Protein AF-A0AAV5GIV2-F1 (afdb_monomer)

InterPro domains:
  IPR002124 Cytochrome c oxidase, subunit Vb [PF01215] (37-102)
  IPR002124 Cytochrome c oxidase, subunit Vb [PS51359] (46-131)
  IPR002124 Cytochrome c oxidase, subunit Vb [PTHR10122] (2-98)
  IPR036972 Cytochrome c oxidase, subunit Vb superfamily [G3DSA:2.60.11.10] (46-131)

Organism: NCBI:txid86838

Sequence (138 aa):
MLFRTALRTVAPRALPRAQAPVARTFLTSLPRFSDHQEPILQGPGGKSGEIPTDLEQATGLERFELLHKLKGEEAFSLEPLEVPRLGTIEDPIKVFSLSHDTILFTAHKDKAIRCPECGCAYQVEYHGLPEGEHGHHH

Radius of gyration: 35.91 Å; Cα contacts (8 Å, |Δi|>4): 122; chains: 1; bounding box: 51×51×128 Å

Solvent-accessible surface area (backbone atoms only — not comparable to full-atom values): 9553 Å² total; per-residue (Å²): 141,82,88,81,85,82,82,82,82,83,76,86,78,84,75,84,81,81,76,77,82,82,78,78,80,79,80,74,78,79,82,82,80,53,99,75,68,75,78,84,48,64,37,87,52,56,62,90,96,56,86,62,51,67,77,23,66,30,45,51,69,59,30,51,41,51,56,25,52,74,73,74,40,75,73,63,90,82,75,73,87,84,74,95,63,85,20,37,84,93,54,44,44,73,41,84,35,71,71,92,78,88,54,106,61,86,61,37,71,93,46,63,37,60,43,93,85,80,57,37,14,30,25,39,45,74,75,47,80,74,97,80,76,83,75,82,80,126

pLDDT: mean 76.55, std 15.94, range [34.56, 94.5]

Foldseek 3Di:
DDDDDDDDDDDDDDDDDDDDDPDDPPPDDDDPDDVDDDPFLAACADDPPDDDDCNRGPGDVSSQQVVCVVVVHGSDDPDDQDDPDAADQVRAREDEDADQDDDPDHAEQVGWDADPPPRGTYHYDYDYDPPDPPPPDD

Secondary structure (DSSP, 8-state):
----------PPPPPP-PPPP------PPPP---SS-----B---PPTTSPPPHHHH-BHHHHHHHHHHHHT--SS--PPPP--S---SSSPEEEEESS---SSS---SSS-EE-TTT--EEEEEE-S--TTS-----

Mean predicted aligned error: 16.03 Å

Structure (mmCIF, N/CA/C/O backbone):
data_AF-A0AAV5GIV2-F1
#
_entry.id   AF-A0AAV5GIV2-F1
#
loop_
_atom_site.group_PDB
_atom_site.id
_atom_site.type_symbol
_atom_site.label_atom_id
_atom_site.label_alt_id
_atom_site.label_comp_id
_atom_site.label_asym_id
_atom_site.label_entity_id
_atom_site.label_seq_id
_atom_site.pdbx_PDB_ins_code
_atom_site.Cartn_x
_atom_site.Cartn_y
_atom_site.Cartn_z
_atom_site.occupancy
_atom_site.B_iso_or_equiv
_atom_site.auth_seq_id
_atom_site.auth_comp_id
_atom_site.auth_asym_id
_atom_site.auth_atom_id
_atom_site.pdbx_PDB_model_num
ATOM 1 N N . MET A 1 1 ? -27.734 39.409 103.050 1.00 43.19 1 MET A N 1
ATOM 2 C CA . MET A 1 1 ? -28.147 38.872 101.737 1.00 43.19 1 MET A CA 1
ATOM 3 C C . MET A 1 1 ? -27.760 39.871 100.659 1.00 43.19 1 MET A C 1
ATOM 5 O O . MET A 1 1 ? -28.244 40.990 100.705 1.00 43.19 1 MET A O 1
ATOM 9 N N . LEU A 1 2 ? -26.861 39.502 99.745 1.00 45.94 2 LEU A N 1
ATOM 10 C CA . LEU A 1 2 ? -26.447 40.317 98.597 1.00 45.94 2 LEU A CA 1
ATOM 11 C C . LEU A 1 2 ? -26.378 39.381 97.385 1.00 45.94 2 LEU A C 1
ATOM 13 O O . LEU A 1 2 ? -25.411 38.640 97.231 1.00 45.94 2 LEU A O 1
ATOM 17 N N . PHE A 1 3 ? -27.423 39.372 96.559 1.00 49.94 3 PHE A N 1
ATOM 18 C CA . PHE A 1 3 ? -27.399 38.671 95.276 1.00 49.94 3 PHE A CA 1
ATOM 19 C C . PHE A 1 3 ? -26.749 39.584 94.234 1.00 49.94 3 PHE A C 1
ATOM 21 O O . PHE A 1 3 ? -27.301 40.620 93.874 1.00 49.94 3 PHE A O 1
ATOM 28 N N . ARG A 1 4 ? -25.556 39.211 93.758 1.00 53.56 4 ARG A N 1
ATOM 29 C CA . ARG A 1 4 ? -24.932 39.820 92.577 1.00 53.56 4 ARG A CA 1
ATOM 30 C C . ARG A 1 4 ? -25.432 39.091 91.332 1.00 53.56 4 ARG A C 1
ATOM 32 O O . ARG A 1 4 ? -25.093 37.932 91.117 1.00 53.56 4 ARG A O 1
ATOM 39 N N . THR A 1 5 ? -26.221 39.768 90.507 1.00 59.25 5 THR A N 1
ATOM 40 C CA . THR A 1 5 ? -26.604 39.292 89.174 1.00 59.25 5 THR A CA 1
ATOM 41 C C . THR A 1 5 ? -25.441 39.487 88.204 1.00 59.25 5 THR A C 1
ATOM 43 O O . THR A 1 5 ? -25.039 40.617 87.934 1.00 59.25 5 THR A O 1
ATOM 46 N N . ALA A 1 6 ? -24.893 38.392 87.678 1.00 62.84 6 ALA A N 1
ATOM 47 C CA . ALA A 1 6 ? -23.902 38.430 86.609 1.00 62.84 6 ALA A CA 1
ATOM 48 C C . ALA A 1 6 ? -24.612 38.466 85.245 1.00 62.84 6 ALA A C 1
ATOM 50 O O . ALA A 1 6 ? -25.262 37.499 84.852 1.00 62.84 6 ALA A O 1
ATOM 51 N N . LEU A 1 7 ? -24.479 39.574 84.516 1.00 64.06 7 LEU A N 1
ATOM 52 C CA . LEU A 1 7 ? -24.871 39.669 83.109 1.00 64.06 7 LEU A CA 1
ATOM 53 C C . LEU A 1 7 ? -23.758 39.062 82.246 1.00 64.06 7 LEU A C 1
ATOM 55 O O . LEU A 1 7 ? -22.646 39.584 82.200 1.00 64.06 7 LEU A O 1
ATOM 59 N N . ARG A 1 8 ? -24.049 37.948 81.566 1.00 61.50 8 ARG A N 1
ATOM 60 C CA . ARG A 1 8 ? -23.178 37.384 80.525 1.00 61.50 8 ARG A CA 1
ATOM 61 C C . ARG A 1 8 ? -23.446 38.104 79.205 1.00 61.50 8 ARG A C 1
ATOM 63 O O . ARG A 1 8 ? -24.550 38.024 78.676 1.00 61.50 8 ARG A O 1
ATOM 70 N N . THR A 1 9 ? -22.433 38.766 78.660 1.00 65.44 9 THR A N 1
ATOM 71 C CA . THR A 1 9 ? -22.443 39.278 77.287 1.00 65.44 9 THR A CA 1
ATOM 72 C C . THR A 1 9 ? -22.166 38.132 76.311 1.00 65.44 9 THR A C 1
ATOM 74 O O . THR A 1 9 ? -21.231 37.352 76.492 1.00 65.44 9 THR A O 1
ATOM 77 N N . VAL A 1 10 ? -23.000 37.997 75.279 1.00 65.88 10 VAL A N 1
ATOM 78 C CA . VAL A 1 10 ? -22.808 37.013 74.204 1.00 65.88 10 VAL A CA 1
ATOM 79 C C . VAL A 1 10 ? -21.983 37.675 73.102 1.00 65.88 10 VAL A C 1
ATOM 81 O O . VAL A 1 10 ? -22.429 38.643 72.494 1.00 65.88 10 VAL A O 1
ATOM 84 N N . ALA A 1 11 ? -20.773 37.173 72.851 1.00 68.12 11 ALA A N 1
ATOM 85 C CA . ALA A 1 11 ? -19.966 37.589 71.705 1.00 68.12 11 ALA A CA 1
ATOM 86 C C . ALA A 1 11 ? -20.486 36.915 70.417 1.00 68.12 11 ALA A C 1
ATOM 88 O O . ALA A 1 11 ? -20.790 35.717 70.451 1.00 68.12 11 ALA A O 1
ATOM 89 N N . PRO A 1 12 ? -20.584 37.625 69.277 1.00 62.22 12 PRO A N 1
ATOM 90 C CA . PRO A 1 12 ? -21.012 37.008 68.029 1.00 62.22 12 PRO A CA 1
ATOM 91 C C . PRO A 1 12 ? -19.930 36.046 67.521 1.00 62.22 12 PRO A C 1
ATOM 93 O O . PRO A 1 12 ? -18.748 36.379 67.446 1.00 62.22 12 PRO A O 1
ATOM 96 N N . ARG A 1 13 ? -20.343 34.827 67.170 1.00 66.75 13 ARG A N 1
ATOM 97 C CA . ARG A 1 13 ? -19.483 33.808 66.560 1.00 66.75 13 ARG A CA 1
ATOM 98 C C . ARG A 1 13 ? -19.310 34.155 65.077 1.00 66.75 13 ARG A C 1
ATOM 100 O O . ARG A 1 13 ? -20.298 34.199 64.349 1.00 66.75 13 ARG A O 1
ATOM 107 N N . ALA A 1 14 ? -18.081 34.419 64.634 1.00 68.25 14 ALA A N 1
ATOM 108 C CA . ALA A 1 14 ? -17.790 34.658 63.221 1.00 68.25 14 ALA A CA 1
ATOM 109 C C . ALA A 1 14 ? -18.109 33.399 62.393 1.00 68.25 14 ALA A C 1
ATOM 111 O O . ALA A 1 14 ? -17.651 32.303 62.721 1.00 68.25 14 ALA A O 1
ATOM 112 N N . LEU A 1 15 ? -18.910 33.553 61.336 1.00 71.38 15 LEU A N 1
ATOM 113 C CA . LEU A 1 15 ? -19.215 32.478 60.389 1.00 71.38 15 LEU A CA 1
ATOM 114 C C . LEU A 1 15 ? -17.990 32.197 59.499 1.00 71.38 15 LEU A C 1
ATOM 116 O O . LEU A 1 15 ? -17.303 33.143 59.102 1.00 71.38 15 LEU A O 1
ATOM 120 N N . PRO A 1 16 ? -17.702 30.927 59.153 1.00 65.12 16 PRO A N 1
ATOM 121 C CA . PRO A 1 16 ? -16.606 30.605 58.251 1.00 65.12 16 PRO A CA 1
ATOM 122 C C . PRO A 1 16 ? -16.902 31.159 56.853 1.00 65.12 16 PRO A C 1
ATOM 124 O O . PRO A 1 16 ? -17.973 30.942 56.286 1.00 65.12 16 PRO A O 1
ATOM 127 N N . ARG A 1 17 ? -15.939 31.888 56.285 1.00 67.12 17 ARG A N 1
ATOM 128 C CA . ARG A 1 17 ? -16.010 32.406 54.916 1.00 67.12 17 ARG A CA 1
ATOM 129 C C . ARG A 1 17 ? -15.832 31.239 53.943 1.00 67.12 17 ARG A C 1
ATOM 131 O O . ARG A 1 17 ? -14.716 30.767 53.754 1.00 67.12 17 ARG A O 1
ATOM 138 N N . ALA A 1 18 ? -16.924 30.778 53.339 1.00 68.94 18 ALA A N 1
ATOM 139 C CA . ALA A 1 18 ? -16.870 29.804 52.255 1.00 68.94 18 ALA A CA 1
ATOM 140 C C . ALA A 1 18 ? -16.123 30.422 51.060 1.00 68.94 18 ALA A C 1
ATOM 142 O O . ALA A 1 18 ? -16.534 31.452 50.521 1.00 68.94 18 ALA A O 1
ATOM 143 N N . GLN A 1 19 ? -14.993 29.828 50.682 1.00 68.44 19 GLN A N 1
ATOM 144 C CA . GLN A 1 19 ? -14.292 30.182 49.452 1.00 68.44 19 GLN A CA 1
ATOM 145 C C . GLN A 1 19 ? -15.069 29.578 48.279 1.00 68.44 19 GLN A C 1
ATOM 147 O O . GLN A 1 19 ? -15.313 28.373 48.254 1.00 68.44 19 GLN A O 1
ATOM 152 N N . ALA A 1 20 ? -15.492 30.411 47.328 1.00 68.62 20 ALA A N 1
ATOM 153 C CA . ALA A 1 20 ? -16.131 29.926 46.111 1.00 68.62 20 ALA A CA 1
ATOM 154 C C . ALA A 1 20 ? -15.124 29.085 45.299 1.00 68.62 20 ALA A C 1
ATOM 156 O O . ALA A 1 20 ? -13.964 29.495 45.184 1.00 68.62 20 ALA A O 1
ATOM 157 N N . PRO A 1 21 ? -15.525 27.930 44.734 1.00 67.19 21 PRO A N 1
ATOM 158 C CA . PRO A 1 21 ? -14.631 27.143 43.900 1.00 67.19 21 PRO A CA 1
ATOM 159 C C . PRO A 1 21 ? -14.302 27.936 42.633 1.00 67.19 21 PRO A C 1
ATOM 161 O O . PRO A 1 21 ? -15.187 28.305 41.861 1.00 67.19 21 PRO A O 1
ATOM 164 N N . VAL A 1 22 ? -13.015 28.211 42.419 1.00 68.69 22 VAL A N 1
ATOM 165 C CA . VAL A 1 22 ? -12.525 28.800 41.171 1.00 68.69 22 VAL A CA 1
ATOM 166 C C . VAL A 1 22 ? -12.604 27.715 40.102 1.00 68.69 22 VAL A C 1
ATOM 168 O O . VAL A 1 22 ? -11.732 26.851 40.009 1.00 68.69 22 VAL A O 1
ATOM 171 N N . ALA A 1 23 ? -13.682 27.731 39.322 1.00 69.44 23 ALA A N 1
ATOM 172 C CA . ALA A 1 23 ? -13.827 26.877 38.156 1.00 69.44 23 ALA A CA 1
ATOM 173 C C . ALA A 1 23 ? -12.740 27.253 37.139 1.00 69.44 23 ALA A C 1
ATOM 175 O O . ALA A 1 23 ? -12.810 28.297 36.493 1.00 69.44 23 ALA A O 1
ATOM 176 N N . ARG A 1 24 ? -11.705 26.414 37.014 1.00 68.31 24 ARG A N 1
ATOM 177 C CA . ARG A 1 24 ? -10.785 26.485 35.877 1.00 68.31 24 ARG A CA 1
ATOM 178 C C . ARG A 1 24 ? -11.565 26.041 34.647 1.00 68.31 24 ARG A C 1
ATOM 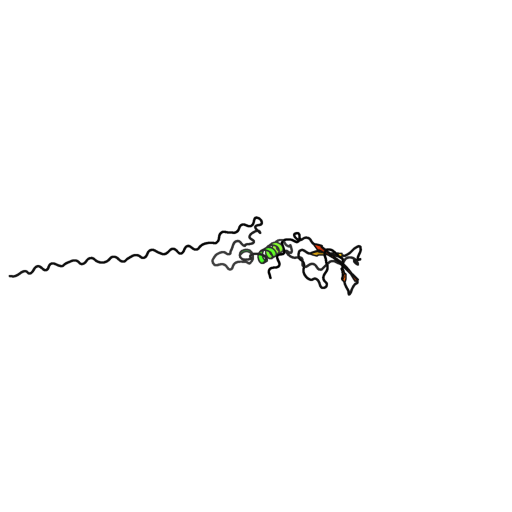180 O O . ARG A 1 24 ? -11.901 24.868 34.511 1.00 68.31 24 ARG A O 1
ATOM 187 N N . THR A 1 25 ? -11.879 26.989 33.777 1.00 69.94 25 THR A N 1
ATOM 188 C CA . THR A 1 25 ? -12.406 26.725 32.444 1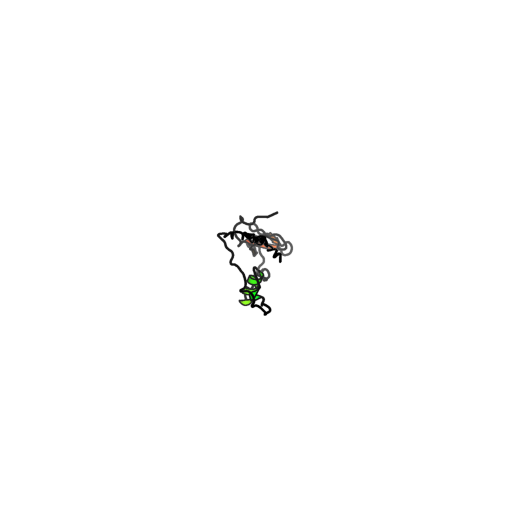.00 69.94 25 THR A CA 1
ATOM 189 C C . THR A 1 25 ? -11.327 26.004 31.641 1.00 69.94 25 THR A C 1
ATOM 191 O O . THR A 1 25 ? -10.360 26.608 31.182 1.00 69.94 25 THR A O 1
ATOM 194 N N . PHE A 1 26 ? -11.465 24.686 31.501 1.00 67.31 26 PHE A N 1
ATOM 195 C CA . PHE A 1 26 ? -10.700 23.936 30.514 1.00 67.31 26 PHE A CA 1
ATOM 196 C C . PHE A 1 26 ? -11.200 24.363 29.135 1.00 67.31 26 PHE A C 1
ATOM 198 O O . PHE A 1 26 ? -12.304 24.015 28.723 1.00 67.31 26 PHE A O 1
ATOM 205 N N . LEU A 1 27 ? -10.408 25.195 28.463 1.00 64.75 27 LEU A N 1
ATOM 206 C CA . LEU A 1 27 ? -10.647 25.601 27.088 1.00 64.75 27 LEU A CA 1
ATOM 207 C C . LEU A 1 27 ? -10.381 24.376 26.200 1.00 64.75 27 LEU A C 1
ATOM 209 O O . LEU A 1 27 ? -9.231 24.048 25.914 1.00 64.75 27 LEU A O 1
ATOM 213 N N . THR A 1 28 ? -11.429 23.656 25.808 1.00 65.69 28 THR A N 1
ATOM 214 C CA . THR A 1 28 ? -11.334 22.651 24.746 1.00 65.69 28 THR A CA 1
ATOM 215 C C . THR A 1 28 ? -11.144 23.407 23.437 1.00 65.69 28 THR A C 1
ATOM 217 O O . THR A 1 28 ? -11.998 24.217 23.070 1.00 65.69 28 THR A O 1
ATOM 220 N N . SER A 1 29 ? -10.012 23.212 22.764 1.00 68.88 29 SER A N 1
ATOM 221 C CA . SER A 1 29 ? -9.769 23.775 21.437 1.00 68.88 29 SER A CA 1
ATOM 222 C C . SER A 1 29 ? -10.935 23.452 20.499 1.00 68.88 29 SER A C 1
ATOM 224 O O . SER A 1 29 ? -11.446 22.334 20.480 1.00 68.88 29 SER A O 1
ATOM 226 N N . LEU A 1 30 ? -11.364 24.453 19.727 1.00 62.47 30 LEU A N 1
ATOM 227 C CA . LEU A 1 30 ? -12.340 24.272 18.657 1.00 62.47 30 LEU A CA 1
ATOM 228 C C . LEU A 1 30 ? -11.818 23.214 17.669 1.00 62.47 30 LEU A C 1
ATOM 230 O O . LEU A 1 30 ? -10.663 23.329 17.243 1.00 62.47 30 LEU A O 1
ATOM 234 N N . PRO A 1 31 ? -12.627 22.213 17.277 1.00 63.31 31 PRO A N 1
ATOM 235 C CA . PRO A 1 31 ? -12.247 21.313 16.199 1.00 63.31 31 PRO A CA 1
ATOM 236 C C . PRO A 1 31 ? -12.074 22.138 14.919 1.00 63.31 31 PRO A C 1
ATOM 238 O O . PRO A 1 31 ? -12.999 22.818 14.471 1.00 63.31 31 PRO A O 1
ATOM 241 N N . ARG A 1 32 ? -10.872 22.106 14.335 1.00 60.16 32 ARG A N 1
ATOM 242 C CA . ARG A 1 32 ? -10.683 22.542 12.952 1.00 60.16 32 ARG A CA 1
ATOM 243 C C . ARG A 1 32 ? -11.293 21.468 12.061 1.00 60.16 32 ARG A C 1
ATOM 245 O O . ARG A 1 32 ? -10.686 20.423 11.864 1.00 60.16 32 ARG A O 1
ATOM 252 N N . PHE A 1 33 ? -12.496 21.725 11.568 1.00 50.16 33 PHE A N 1
ATOM 253 C CA . PHE A 1 33 ? -13.069 20.964 10.467 1.00 50.16 33 PHE A CA 1
ATOM 254 C C . PHE A 1 33 ? -12.380 21.435 9.182 1.00 50.16 33 PHE A C 1
ATOM 256 O O . PHE A 1 33 ? -12.624 22.549 8.722 1.00 50.16 33 PHE A O 1
ATOM 263 N N . SER A 1 34 ? -11.450 20.638 8.657 1.00 58.88 34 SER A N 1
ATOM 264 C CA . SER A 1 34 ? -11.052 20.729 7.253 1.00 58.88 34 SER A CA 1
ATOM 265 C C . SER A 1 34 ? -12.190 20.170 6.394 1.00 58.88 34 SER A C 1
ATOM 267 O O . SER A 1 34 ? -12.792 19.165 6.766 1.00 58.88 34 SER A O 1
ATOM 269 N N . ASP A 1 35 ? -12.473 20.787 5.242 1.00 58.47 35 ASP A N 1
ATOM 270 C CA . ASP A 1 35 ? -13.498 20.303 4.293 1.00 58.47 35 ASP A CA 1
ATOM 271 C C . ASP A 1 35 ? -13.219 18.867 3.792 1.00 58.47 35 ASP A C 1
ATOM 273 O O . ASP A 1 35 ? -14.125 18.161 3.352 1.00 58.47 35 ASP A O 1
ATOM 277 N N . HIS A 1 36 ? -11.976 18.394 3.942 1.00 55.41 36 HIS A N 1
ATOM 278 C CA . HIS A 1 36 ? -11.581 16.993 3.842 1.00 55.41 36 HIS A CA 1
ATOM 279 C C . HIS A 1 36 ? -11.350 16.439 5.248 1.00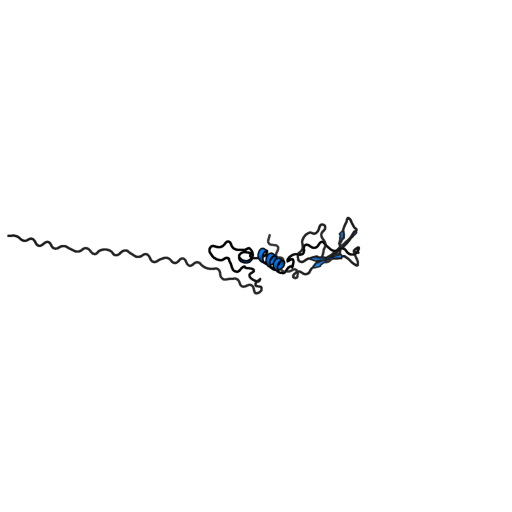 55.41 36 HIS A C 1
ATOM 281 O O . HIS A 1 36 ? -10.245 16.532 5.788 1.00 55.41 36 HIS A O 1
ATOM 287 N N . GLN A 1 37 ? -12.398 15.914 5.880 1.00 56.16 37 GLN A N 1
ATOM 288 C CA . GLN A 1 37 ? -12.220 15.165 7.116 1.00 56.16 37 GLN A CA 1
ATOM 289 C C . GLN A 1 37 ? -11.937 13.711 6.766 1.00 56.16 37 GLN A C 1
ATOM 291 O O . GLN A 1 37 ? -12.822 12.985 6.309 1.00 56.16 37 GLN A O 1
ATOM 296 N N . GLU A 1 38 ? -10.692 13.294 6.979 1.00 65.19 38 GLU A N 1
ATOM 297 C CA . GLU A 1 38 ? -10.355 11.878 6.970 1.00 65.19 38 GLU A CA 1
ATOM 298 C C . GLU A 1 38 ? -11.281 11.138 7.948 1.00 65.19 38 GLU A C 1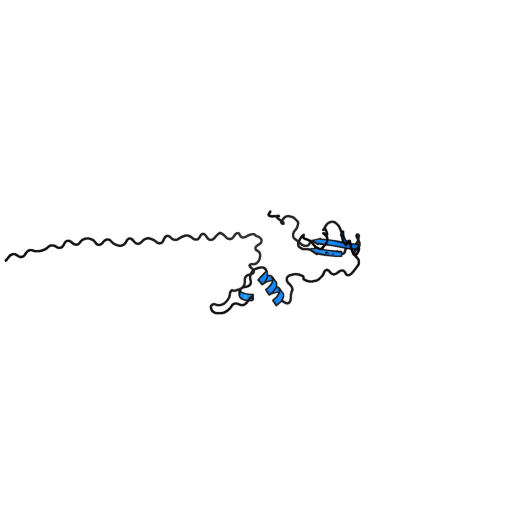
ATOM 300 O O . GLU A 1 38 ? -11.578 11.653 9.038 1.00 65.19 38 GLU A O 1
ATOM 305 N N . PRO A 1 39 ? -11.791 9.953 7.572 1.00 71.62 39 PRO A N 1
ATOM 306 C CA . PRO A 1 39 ? -12.671 9.200 8.444 1.00 71.62 39 PRO A CA 1
ATOM 307 C C . PRO A 1 39 ? -11.935 8.891 9.745 1.00 71.62 39 PRO A C 1
ATOM 309 O O . PRO A 1 39 ? -10.794 8.431 9.746 1.00 71.62 39 PRO A O 1
ATOM 312 N N . ILE A 1 40 ? -12.603 9.130 10.870 1.00 80.25 40 ILE A N 1
ATOM 313 C CA . ILE A 1 40 ? -12.052 8.817 12.185 1.00 80.25 40 ILE A CA 1
ATOM 314 C C . ILE A 1 40 ? -11.931 7.289 12.293 1.00 80.25 40 ILE A C 1
ATOM 316 O O . ILE A 1 40 ? -12.906 6.582 12.547 1.00 80.25 40 ILE A O 1
ATOM 320 N N . LEU A 1 41 ? -10.721 6.772 12.078 1.00 86.00 41 LEU A N 1
ATOM 321 C CA . LEU A 1 41 ? -10.386 5.352 12.177 1.00 86.00 41 LEU A CA 1
ATOM 322 C C . LEU A 1 41 ? -10.141 4.979 13.643 1.00 86.00 41 LEU A C 1
ATOM 324 O O . LEU A 1 41 ? -9.001 4.818 14.077 1.00 86.00 41 LEU A O 1
ATOM 328 N N . GLN A 1 42 ? -11.219 4.858 14.418 1.00 89.56 42 GLN A N 1
ATOM 329 C CA . GLN A 1 42 ? -11.170 4.491 15.838 1.00 89.56 42 GLN A CA 1
ATOM 330 C C . GLN A 1 42 ? -12.052 3.272 16.132 1.00 89.56 42 GLN A C 1
ATOM 332 O O . GLN A 1 42 ? -13.095 3.070 15.504 1.00 89.56 42 GLN A O 1
ATOM 337 N N . GLY A 1 43 ? -11.599 2.429 17.062 1.00 89.12 43 GLY A N 1
ATOM 338 C CA . GLY A 1 43 ? -12.376 1.307 17.584 1.00 89.12 43 GLY A CA 1
ATOM 339 C C . GLY A 1 43 ? -13.461 1.737 18.585 1.00 89.12 43 GLY A C 1
ATOM 340 O O . GLY A 1 43 ? -13.442 2.864 19.079 1.00 89.12 43 GLY A O 1
ATOM 341 N N . PRO A 1 44 ? -14.423 0.848 18.894 1.00 90.06 44 PRO A N 1
ATOM 342 C CA . PRO A 1 44 ? -15.512 1.113 19.842 1.00 90.06 44 PRO A CA 1
ATOM 343 C C . PRO A 1 44 ? -15.065 1.267 21.309 1.00 90.06 44 PRO A C 1
ATOM 345 O O . PRO A 1 44 ? -15.860 1.725 22.129 1.00 90.06 44 PRO A O 1
ATOM 348 N N . GLY A 1 45 ? -13.821 0.907 21.644 1.00 89.62 45 GLY A N 1
ATOM 349 C CA . GLY A 1 45 ? -13.314 0.880 23.014 1.00 89.62 45 GLY A CA 1
ATOM 350 C C . GLY A 1 45 ? -13.698 -0.396 23.771 1.00 89.62 45 GLY A C 1
ATOM 351 O O . GLY A 1 45 ? -14.749 -0.990 23.544 1.00 89.62 45 GLY A O 1
ATOM 352 N N . GLY A 1 46 ? -12.815 -0.826 24.674 1.00 91.12 46 GLY A N 1
ATOM 353 C CA . GLY A 1 46 ? -13.005 -2.034 25.478 1.00 91.12 46 GLY A CA 1
ATOM 354 C C . GLY A 1 46 ? -14.013 -1.871 26.612 1.00 91.12 46 GLY A C 1
ATOM 355 O O . GLY A 1 46 ? -14.216 -0.776 27.147 1.00 91.12 46 GLY A O 1
ATOM 356 N N . LYS A 1 47 ? -14.610 -2.987 27.032 1.00 90.62 47 LYS A N 1
ATOM 357 C CA . LYS A 1 47 ? -15.463 -3.037 28.227 1.00 90.62 47 LYS A CA 1
ATOM 358 C C . LYS A 1 47 ? -14.625 -2.919 29.501 1.00 90.62 47 LYS A C 1
ATOM 360 O O . LYS A 1 47 ? -13.488 -3.372 29.575 1.00 90.62 47 LYS A O 1
ATOM 365 N N . SER A 1 48 ? -15.209 -2.327 30.541 1.00 91.81 48 SER A N 1
ATOM 366 C CA . SER A 1 48 ? -14.541 -2.208 31.840 1.00 91.81 48 SER A CA 1
ATOM 367 C C . SER A 1 48 ? -14.355 -3.583 32.492 1.00 91.81 48 SER A C 1
ATOM 369 O O . SER A 1 48 ? -15.310 -4.349 32.595 1.00 91.81 48 SER A O 1
ATOM 371 N N . GLY A 1 49 ? -13.136 -3.875 32.955 1.00 93.00 49 GLY A N 1
ATOM 372 C CA . GLY A 1 49 ? -12.796 -5.123 33.652 1.00 93.00 49 GLY A CA 1
ATOM 373 C C . GLY A 1 49 ? -12.375 -6.287 32.748 1.00 93.00 49 GLY A C 1
ATOM 374 O O . GLY A 1 49 ? -12.000 -7.334 33.269 1.00 93.00 49 GLY A O 1
ATOM 375 N N . GLU A 1 50 ? -12.392 -6.107 31.427 1.00 92.38 50 GLU A N 1
ATOM 376 C CA . GLU A 1 50 ? -11.902 -7.074 30.439 1.00 92.38 50 GLU A CA 1
ATOM 377 C C . GLU A 1 50 ? -10.638 -6.532 29.755 1.00 92.38 50 GLU A C 1
ATOM 379 O O . GLU A 1 50 ? -10.417 -5.320 29.713 1.00 92.38 50 GLU A O 1
ATOM 384 N N . ILE A 1 51 ? -9.788 -7.428 29.246 1.00 94.06 51 ILE A N 1
ATOM 385 C CA . ILE A 1 51 ? -8.652 -7.034 28.409 1.00 94.06 51 ILE A CA 1
ATOM 386 C C . ILE A 1 51 ? -9.191 -6.811 26.988 1.00 94.06 51 ILE A C 1
ATOM 388 O O . ILE A 1 51 ? -9.691 -7.765 26.393 1.00 94.06 51 ILE A O 1
ATOM 392 N N . PRO A 1 52 ? -9.114 -5.584 26.449 1.00 92.88 52 PRO A N 1
ATOM 393 C CA . PRO A 1 52 ? -9.631 -5.279 25.124 1.00 92.88 52 PRO A CA 1
ATOM 394 C C . PRO A 1 52 ? -8.886 -6.017 24.020 1.00 92.88 52 PRO A C 1
ATOM 396 O O . PRO A 1 52 ? -7.692 -6.298 24.124 1.00 92.88 52 PRO A O 1
ATOM 399 N N . THR A 1 53 ? -9.607 -6.270 22.933 1.00 93.25 53 THR A N 1
ATOM 400 C CA . THR A 1 53 ? -9.029 -6.826 21.705 1.00 93.25 53 THR A CA 1
ATOM 401 C C . THR A 1 53 ? -8.484 -5.723 20.798 1.00 93.25 53 THR A C 1
ATOM 403 O O . THR A 1 53 ? -8.928 -4.573 20.864 1.00 93.25 53 THR A O 1
ATOM 406 N N . ASP A 1 54 ? -7.586 -6.081 19.879 1.00 91.44 54 ASP A N 1
ATOM 407 C CA . ASP A 1 54 ? -7.015 -5.143 18.901 1.00 91.44 54 ASP A CA 1
ATOM 408 C C . ASP A 1 54 ? -8.107 -4.440 18.079 1.00 91.44 54 ASP A C 1
ATOM 410 O O . ASP A 1 54 ? -7.998 -3.266 17.749 1.00 91.44 54 ASP A O 1
ATOM 414 N N . LEU A 1 55 ? -9.244 -5.094 17.822 1.00 92.44 55 LEU A N 1
ATOM 415 C CA . LEU A 1 55 ? -10.367 -4.466 17.118 1.00 92.44 55 LEU A CA 1
ATOM 416 C C . LEU A 1 55 ? -11.037 -3.335 17.897 1.00 92.44 55 LEU A C 1
ATOM 418 O O . LEU A 1 55 ? -11.622 -2.432 17.287 1.00 92.44 55 LEU A O 1
ATOM 422 N N . GLU A 1 56 ? -10.989 -3.394 19.221 1.00 92.81 56 GLU A N 1
ATOM 423 C CA . GLU A 1 56 ? -11.611 -2.419 20.110 1.00 92.81 56 GLU A CA 1
ATOM 424 C C . GLU A 1 56 ? -10.697 -1.223 20.371 1.00 92.81 56 GLU A C 1
ATOM 426 O O . GLU A 1 56 ? -11.205 -0.108 20.517 1.00 92.81 56 GLU A O 1
ATOM 431 N N . GLN A 1 57 ? -9.378 -1.444 20.399 1.00 93.69 57 GLN A N 1
ATOM 432 C CA . GLN A 1 57 ? -8.383 -0.422 20.733 1.00 93.69 57 GLN A CA 1
ATOM 433 C C . GLN A 1 57 ? -7.553 0.108 19.562 1.00 93.69 57 GLN A C 1
ATOM 435 O O . GLN A 1 57 ? -7.039 1.219 19.690 1.00 93.69 57 GLN A O 1
ATOM 440 N N . ALA A 1 58 ? -7.440 -0.604 18.437 1.00 93.06 58 ALA A N 1
ATOM 441 C CA . ALA A 1 58 ? -6.642 -0.134 17.308 1.00 93.06 58 ALA A CA 1
ATOM 442 C C . ALA A 1 58 ? -7.165 1.206 16.777 1.00 93.06 58 ALA A C 1
ATOM 444 O O . ALA A 1 58 ? -8.379 1.421 16.624 1.00 93.06 58 ALA A O 1
ATOM 445 N N . THR A 1 59 ? -6.234 2.098 16.440 1.00 92.31 59 THR A N 1
ATOM 446 C CA . THR A 1 59 ? -6.533 3.431 15.899 1.00 92.31 59 THR A CA 1
ATOM 447 C C . THR A 1 59 ? -5.651 3.766 14.698 1.00 92.31 59 THR A C 1
ATOM 449 O O . THR A 1 59 ? -4.564 3.219 14.529 1.00 92.31 59 THR A O 1
ATOM 452 N N . GLY A 1 60 ? -6.125 4.661 13.829 1.00 91.62 60 GLY A N 1
ATOM 453 C CA . GLY A 1 60 ? -5.352 5.158 12.688 1.00 91.62 60 GLY A CA 1
ATOM 454 C C . GLY A 1 60 ? -4.971 4.060 11.689 1.00 91.62 60 GLY A C 1
ATOM 455 O O . GLY A 1 60 ? -5.823 3.270 11.273 1.00 91.62 60 GLY A O 1
ATOM 456 N N . LEU A 1 61 ? -3.691 4.024 11.300 1.00 91.94 61 LEU A N 1
ATOM 457 C CA . LEU A 1 61 ? -3.158 3.083 10.305 1.00 91.94 61 LEU A CA 1
ATOM 458 C C . LEU A 1 61 ? -3.189 1.627 10.775 1.00 91.94 61 LEU A C 1
ATOM 460 O O . LEU A 1 61 ? -3.455 0.740 9.971 1.00 91.94 61 LEU A O 1
ATOM 464 N N . GLU A 1 62 ? -2.987 1.384 12.069 1.00 91.94 62 GLU A N 1
ATOM 465 C CA . GLU A 1 62 ? -3.084 0.041 12.647 1.00 91.94 62 GLU A CA 1
ATOM 466 C C . GLU A 1 62 ? -4.485 -0.536 12.414 1.00 91.94 62 GLU A C 1
ATOM 468 O O . GLU A 1 62 ? -4.648 -1.649 11.915 1.00 91.94 62 GLU A O 1
ATOM 473 N N . ARG A 1 63 ? -5.523 0.261 12.696 1.00 93.38 63 ARG A N 1
ATOM 474 C CA . ARG A 1 63 ? -6.910 -0.139 12.444 1.00 93.38 63 ARG A CA 1
ATOM 475 C C . ARG A 1 63 ? -7.183 -0.316 10.955 1.00 93.38 63 ARG A C 1
ATOM 477 O O . ARG A 1 63 ? -7.906 -1.238 10.586 1.00 93.38 63 ARG A O 1
ATOM 484 N N . PHE A 1 64 ? -6.652 0.569 10.114 1.00 92.81 64 PHE A N 1
ATOM 485 C CA . PHE A 1 64 ? -6.796 0.468 8.663 1.00 92.81 64 PHE A CA 1
ATOM 486 C C . PHE A 1 64 ? -6.265 -0.875 8.160 1.00 92.81 64 PHE A C 1
ATOM 488 O O . PHE A 1 64 ? -7.003 -1.615 7.512 1.00 92.81 64 PHE A O 1
ATOM 495 N N . GLU A 1 65 ? -5.041 -1.235 8.533 1.00 93.88 65 GLU A N 1
ATOM 496 C CA . GLU A 1 65 ? -4.431 -2.513 8.173 1.00 93.88 65 GLU A CA 1
ATOM 497 C C . GLU A 1 65 ? -5.224 -3.703 8.735 1.00 93.88 65 GLU A C 1
ATOM 499 O O . GLU A 1 65 ? -5.546 -4.638 8.001 1.00 93.88 65 GLU A O 1
ATOM 504 N N . LEU A 1 66 ? -5.610 -3.646 10.014 1.00 93.25 66 LEU A N 1
ATOM 505 C CA . LEU A 1 66 ? -6.376 -4.699 10.683 1.00 93.25 66 LEU A CA 1
ATOM 506 C C . LEU A 1 66 ? -7.729 -4.961 10.002 1.00 93.25 66 LEU A C 1
ATOM 508 O O . LEU A 1 66 ? -8.110 -6.114 9.799 1.00 93.25 66 LEU A O 1
ATOM 512 N N . LEU A 1 67 ? -8.453 -3.906 9.617 1.00 93.12 67 LEU A N 1
ATOM 513 C CA . LEU A 1 67 ? -9.744 -4.024 8.934 1.00 93.12 67 LEU A CA 1
ATOM 514 C C . LEU A 1 67 ? -9.617 -4.625 7.529 1.00 93.12 67 LEU A C 1
ATOM 516 O O . LEU A 1 67 ? -10.512 -5.364 7.123 1.00 93.12 67 LEU A O 1
ATOM 520 N N . HIS A 1 68 ? -8.541 -4.330 6.797 1.00 94.50 68 HIS A N 1
ATOM 521 C CA . HIS A 1 68 ? -8.289 -4.959 5.495 1.00 94.50 68 HIS A CA 1
ATOM 522 C C . HIS A 1 68 ? -7.934 -6.434 5.675 1.00 94.50 68 HIS A C 1
ATOM 524 O O . HIS A 1 68 ? -8.571 -7.290 5.060 1.00 94.50 68 HIS A O 1
ATOM 530 N N . LYS A 1 69 ? -7.047 -6.754 6.627 1.00 93.75 69 LYS A N 1
ATOM 531 C CA . LYS A 1 69 ? -6.701 -8.144 6.961 1.00 93.75 69 LYS A CA 1
ATOM 532 C C . LYS A 1 69 ? -7.928 -8.973 7.338 1.00 93.75 69 LYS A C 1
ATOM 534 O O . LYS A 1 69 ? -8.046 -10.117 6.911 1.00 93.75 69 LYS A O 1
ATOM 539 N N . LEU A 1 70 ? -8.881 -8.397 8.077 1.00 93.81 70 LEU A N 1
ATOM 540 C CA . LEU A 1 70 ? -10.152 -9.060 8.392 1.00 93.81 70 LEU A CA 1
ATOM 541 C C . LEU A 1 70 ? -11.035 -9.334 7.168 1.00 93.81 70 LEU A C 1
ATOM 543 O O . LEU A 1 70 ? -11.780 -10.313 7.169 1.00 93.81 70 LEU A O 1
ATOM 547 N N . LYS A 1 71 ? -10.979 -8.482 6.142 1.00 93.88 71 LYS A N 1
ATOM 548 C CA . LYS A 1 71 ? -11.677 -8.695 4.864 1.00 93.88 71 LYS A CA 1
ATOM 549 C C . LYS A 1 71 ? -10.946 -9.683 3.950 1.00 93.88 71 LYS A C 1
ATOM 551 O O . LYS A 1 71 ? -11.505 -10.070 2.930 1.00 93.88 71 LYS A O 1
ATOM 556 N N . GLY A 1 72 ? -9.733 -10.100 4.317 1.00 93.69 72 GLY A N 1
ATOM 557 C CA . GLY A 1 72 ? -8.855 -10.901 3.466 1.00 93.69 72 GLY A CA 1
ATOM 558 C C . GLY A 1 72 ? -8.154 -10.082 2.380 1.00 93.69 72 GLY A C 1
ATOM 559 O O . GLY A 1 72 ? -7.722 -10.651 1.384 1.00 93.69 72 GLY A O 1
ATOM 560 N N . GLU A 1 73 ? -8.059 -8.764 2.558 1.00 92.69 73 GLU A N 1
ATOM 561 C CA . GLU A 1 73 ? -7.386 -7.832 1.650 1.00 92.69 73 GLU A CA 1
ATOM 562 C C . GLU A 1 73 ? -6.112 -7.286 2.316 1.00 92.69 73 GLU A C 1
ATOM 564 O O . GLU A 1 73 ? -6.057 -7.121 3.537 1.00 92.69 73 GLU A O 1
ATOM 569 N N . GLU A 1 74 ? -5.083 -6.962 1.533 1.00 90.62 74 GLU A N 1
ATOM 570 C CA . GLU A 1 74 ? -3.895 -6.272 2.045 1.00 90.62 74 GLU A CA 1
ATOM 571 C C . GLU A 1 74 ? -4.021 -4.763 1.812 1.00 90.62 74 GLU A C 1
ATOM 573 O O . GLU A 1 74 ? -4.167 -4.296 0.686 1.00 90.62 74 GLU A O 1
ATOM 578 N N . ALA A 1 75 ? -3.965 -3.988 2.898 1.00 90.19 75 ALA A N 1
ATOM 579 C CA . ALA A 1 75 ? -4.036 -2.525 2.863 1.00 90.19 75 ALA A CA 1
ATOM 580 C C . ALA A 1 75 ? -2.873 -1.879 2.087 1.00 90.19 75 ALA A C 1
ATOM 582 O O . ALA A 1 75 ? -3.017 -0.789 1.534 1.00 90.19 75 ALA A O 1
ATOM 583 N N . PHE A 1 76 ? -1.719 -2.543 2.077 1.00 89.38 76 PHE A N 1
ATOM 584 C CA . PHE A 1 76 ? -0.494 -2.092 1.433 1.00 89.38 76 PHE A CA 1
ATOM 585 C C . PHE A 1 76 ? 0.013 -3.216 0.537 1.00 89.38 76 PHE A C 1
ATOM 587 O O . PHE A 1 76 ? 0.086 -4.356 0.984 1.00 89.38 76 PHE A O 1
ATOM 594 N N . SER A 1 77 ? 0.359 -2.900 -0.713 1.00 85.00 77 SER A N 1
ATOM 595 C CA . SER A 1 77 ? 0.881 -3.904 -1.641 1.00 85.00 77 SER A CA 1
ATOM 596 C C . SER A 1 77 ? 2.260 -4.383 -1.186 1.00 85.00 77 SER A C 1
ATOM 598 O O . SER A 1 77 ? 3.186 -3.582 -1.034 1.00 85.00 77 SER A O 1
ATOM 600 N N . LEU A 1 78 ? 2.381 -5.692 -0.970 1.00 86.50 78 LEU A N 1
ATOM 601 C CA . LEU A 1 78 ? 3.642 -6.393 -0.715 1.00 86.50 78 LEU A CA 1
ATOM 602 C C . LEU A 1 78 ? 4.123 -7.177 -1.943 1.00 86.50 78 LEU A C 1
ATOM 604 O O . LEU A 1 78 ? 5.121 -7.900 -1.876 1.00 86.50 78 LEU A O 1
ATOM 608 N N . GLU A 1 79 ? 3.408 -7.058 -3.061 1.00 86.12 79 GLU A N 1
ATOM 609 C CA . GLU A 1 79 ? 3.723 -7.785 -4.280 1.00 86.12 79 GLU A CA 1
ATOM 610 C C . GLU A 1 79 ? 5.028 -7.254 -4.892 1.00 86.12 79 GLU A C 1
ATOM 612 O O . GLU A 1 79 ? 5.246 -6.038 -4.965 1.00 86.12 79 GLU A O 1
ATOM 617 N N . PRO A 1 80 ? 5.934 -8.147 -5.331 1.00 85.06 80 PRO A N 1
ATOM 618 C CA . PRO A 1 80 ? 7.124 -7.721 -6.044 1.00 85.06 80 PRO A CA 1
ATOM 619 C C . PRO A 1 80 ? 6.730 -7.081 -7.376 1.00 85.06 80 PRO A C 1
ATOM 621 O O . PRO A 1 80 ? 5.701 -7.403 -7.965 1.00 85.06 80 PRO A O 1
ATOM 624 N N . LEU A 1 81 ? 7.597 -6.213 -7.897 1.00 83.94 81 LEU A N 1
ATOM 625 C CA . LEU A 1 81 ? 7.391 -5.641 -9.221 1.00 83.94 81 LEU A CA 1
ATOM 626 C C . LEU A 1 81 ? 7.329 -6.751 -10.281 1.00 83.94 81 LEU A C 1
ATOM 628 O O . LEU A 1 81 ? 8.305 -7.474 -10.498 1.00 83.94 81 LEU A O 1
ATOM 632 N N . GLU A 1 82 ? 6.204 -6.840 -10.984 1.00 82.38 82 GLU A N 1
ATOM 633 C CA . GLU A 1 82 ? 6.052 -7.756 -12.107 1.00 82.38 82 GLU A CA 1
ATOM 634 C C . GLU A 1 82 ? 6.788 -7.224 -13.342 1.00 82.38 82 GLU A C 1
ATOM 636 O O . GLU A 1 82 ? 6.492 -6.149 -13.868 1.00 82.38 82 GLU A O 1
ATOM 641 N N . VAL A 1 83 ? 7.750 -8.004 -13.841 1.00 85.75 83 VAL A N 1
ATOM 642 C CA . VAL A 1 83 ? 8.507 -7.690 -15.061 1.00 85.75 83 VAL A CA 1
ATOM 643 C C . VAL A 1 83 ? 8.257 -8.787 -16.103 1.00 85.75 83 VAL A C 1
ATOM 645 O O . VAL A 1 83 ? 9.077 -9.690 -16.263 1.00 85.75 83 VAL A O 1
ATOM 648 N N . PRO A 1 84 ? 7.114 -8.753 -16.819 1.00 85.94 84 PRO A N 1
ATOM 649 C CA . PRO A 1 84 ? 6.740 -9.817 -17.756 1.00 85.94 84 PRO A CA 1
ATOM 650 C C . PRO A 1 84 ? 7.545 -9.783 -19.062 1.00 85.94 84 PRO A C 1
ATOM 652 O O . PRO A 1 84 ? 7.602 -10.773 -19.790 1.00 85.94 84 PRO A O 1
ATOM 655 N N . ARG A 1 85 ? 8.148 -8.636 -19.394 1.00 89.12 85 ARG A N 1
ATOM 656 C CA . ARG A 1 85 ? 8.895 -8.411 -20.637 1.00 89.12 85 ARG A CA 1
ATOM 657 C C . ARG A 1 85 ? 10.110 -7.520 -20.406 1.00 89.12 85 ARG A C 1
ATOM 659 O O . ARG A 1 85 ? 10.170 -6.775 -19.432 1.00 89.12 85 ARG A O 1
ATOM 666 N N . LEU A 1 86 ? 11.041 -7.545 -21.357 1.00 87.88 86 LEU A N 1
ATOM 667 C CA . LEU A 1 86 ? 12.155 -6.601 -21.408 1.00 87.88 86 LEU A CA 1
ATOM 668 C C . LEU A 1 86 ? 11.638 -5.213 -21.832 1.00 87.88 86 LEU A C 1
ATOM 670 O O . LEU A 1 86 ? 11.171 -5.044 -22.959 1.00 87.88 86 LEU A O 1
ATOM 674 N N . GLY A 1 87 ? 11.707 -4.226 -20.936 1.00 88.25 87 GLY A N 1
ATOM 675 C CA . GLY A 1 87 ? 11.298 -2.846 -21.225 1.00 88.25 87 GLY A CA 1
ATOM 676 C C . GLY A 1 87 ? 12.305 -2.112 -22.115 1.00 88.25 87 GLY A C 1
ATOM 677 O O . GLY A 1 87 ? 13.508 -2.135 -21.836 1.00 88.25 87 GLY A O 1
ATOM 678 N N . THR A 1 88 ? 11.831 -1.425 -23.156 1.00 91.81 88 THR A N 1
ATOM 679 C CA . THR A 1 88 ? 12.645 -0.556 -24.028 1.00 91.81 88 THR A CA 1
ATOM 680 C C . THR A 1 88 ? 12.380 0.922 -23.717 1.00 91.81 88 THR A C 1
ATOM 682 O O . THR A 1 88 ? 11.475 1.247 -22.964 1.00 91.81 88 THR A O 1
ATOM 685 N N . ILE A 1 89 ? 13.178 1.851 -24.262 1.00 89.69 89 ILE A N 1
ATOM 686 C CA . ILE A 1 89 ? 12.940 3.294 -24.034 1.00 89.69 89 ILE A CA 1
ATOM 687 C C . ILE A 1 89 ? 11.604 3.735 -24.649 1.00 89.69 89 ILE A C 1
ATOM 689 O O . ILE A 1 89 ? 10.940 4.604 -24.096 1.00 89.69 89 ILE A O 1
ATOM 693 N N . GLU A 1 90 ? 11.228 3.143 -25.784 1.00 90.94 90 GLU A N 1
ATOM 694 C CA . GLU A 1 90 ? 9.959 3.424 -26.462 1.00 90.94 90 GLU A CA 1
ATOM 695 C C . GLU A 1 90 ? 8.774 2.772 -25.74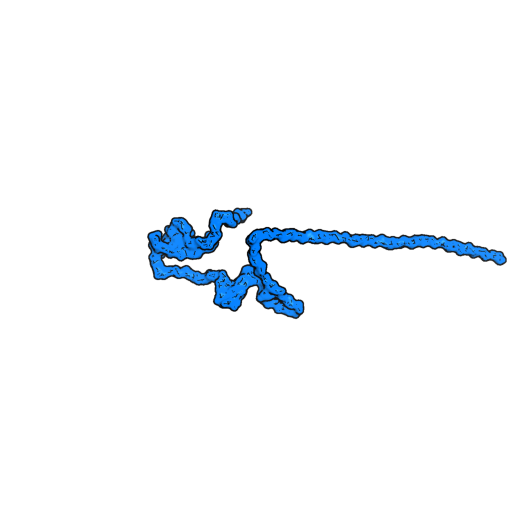2 1.00 90.94 90 GLU A C 1
ATOM 697 O O . GLU A 1 90 ? 7.691 3.346 -25.705 1.00 90.94 90 GLU A O 1
ATOM 702 N N . ASP A 1 91 ? 8.991 1.599 -25.141 1.00 90.88 91 ASP A N 1
ATOM 703 C CA . ASP A 1 91 ? 7.976 0.850 -24.406 1.00 90.88 91 ASP A CA 1
ATOM 704 C C . ASP A 1 91 ? 8.520 0.384 -23.036 1.00 90.88 91 ASP A C 1
ATOM 706 O O . ASP A 1 91 ? 8.939 -0.777 -22.888 1.00 90.88 91 ASP A O 1
ATOM 710 N N . PRO A 1 92 ? 8.583 1.284 -22.035 1.00 91.81 92 PRO A N 1
ATOM 711 C CA . PRO A 1 92 ? 9.131 0.980 -20.716 1.00 91.81 92 PRO A CA 1
ATOM 712 C C . PRO A 1 92 ? 8.153 0.184 -19.842 1.00 91.81 92 PRO A C 1
ATOM 714 O O . PRO A 1 92 ? 6.941 0.184 -20.057 1.00 91.81 92 PRO A O 1
ATOM 717 N N . ILE A 1 93 ? 8.680 -0.466 -18.803 1.00 90.75 93 ILE A N 1
ATOM 718 C CA . ILE A 1 93 ? 7.869 -1.071 -17.740 1.00 90.75 93 ILE A CA 1
ATOM 719 C C . ILE A 1 93 ? 7.336 0.057 -16.857 1.00 90.75 93 ILE A C 1
ATOM 721 O O . ILE A 1 93 ? 8.112 0.819 -16.272 1.00 90.75 93 ILE A O 1
ATOM 725 N N . LYS A 1 94 ? 6.013 0.168 -16.770 1.00 89.31 94 LYS A N 1
ATOM 726 C CA . LYS A 1 94 ? 5.361 1.149 -15.909 1.00 89.31 94 LYS A CA 1
ATOM 727 C C . LYS A 1 94 ? 5.359 0.667 -14.465 1.00 89.31 94 LYS A C 1
ATOM 729 O O . LYS A 1 94 ? 4.972 -0.466 -14.194 1.00 89.31 94 LYS A O 1
A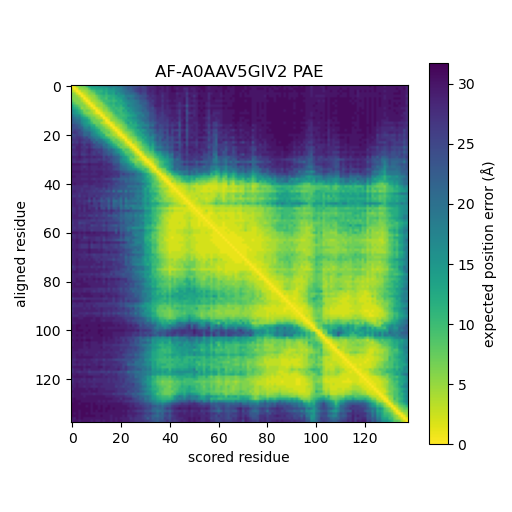TOM 734 N N . VAL A 1 95 ? 5.791 1.530 -13.556 1.00 86.69 95 VAL A N 1
ATOM 735 C C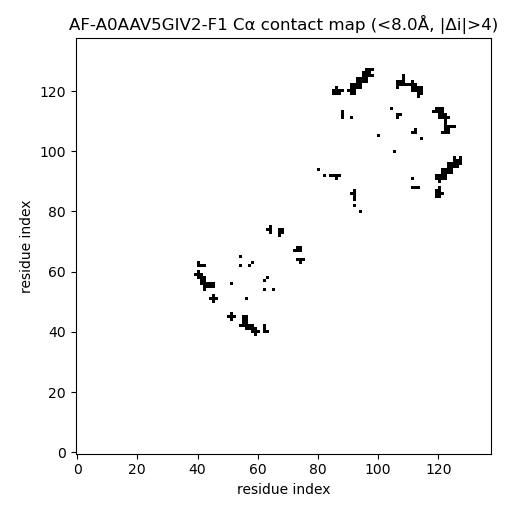A . VAL A 1 95 ? 5.841 1.251 -12.119 1.00 86.69 95 VAL A CA 1
ATOM 736 C C . VAL A 1 95 ? 4.846 2.161 -11.418 1.00 86.69 95 VAL A C 1
ATOM 738 O O . VAL A 1 95 ? 4.969 3.385 -11.498 1.00 86.69 95 VAL A O 1
ATOM 741 N N . PHE A 1 96 ? 3.871 1.568 -10.735 1.00 83.31 96 PHE A N 1
ATOM 742 C CA . PHE A 1 96 ? 2.882 2.311 -9.965 1.00 83.31 96 PHE A CA 1
ATOM 743 C C . PHE A 1 96 ? 3.540 2.968 -8.755 1.00 83.31 96 PHE A C 1
ATOM 745 O O . PHE A 1 96 ? 4.211 2.297 -7.971 1.00 83.31 96 PHE A O 1
ATOM 752 N N . SER A 1 97 ? 3.329 4.274 -8.587 1.00 76.00 97 SER A N 1
ATOM 753 C CA . SER A 1 97 ? 3.734 4.963 -7.366 1.00 76.00 97 SER A CA 1
ATOM 754 C C . SER A 1 97 ? 2.716 6.002 -6.914 1.00 76.00 97 SER A C 1
ATOM 756 O O . SER A 1 97 ? 2.175 6.774 -7.713 1.00 76.00 97 SER A O 1
ATOM 758 N N . LEU A 1 98 ? 2.489 6.038 -5.602 1.00 63.62 98 LEU A N 1
ATOM 759 C CA . LEU A 1 98 ? 1.651 7.031 -4.924 1.00 63.62 98 LEU A CA 1
ATOM 760 C C . LEU A 1 98 ? 2.490 8.121 -4.233 1.00 63.62 98 LEU A C 1
ATOM 762 O O . LEU A 1 98 ? 1.988 9.218 -3.990 1.00 63.62 98 LEU A O 1
ATOM 766 N N . SER A 1 99 ? 3.778 7.862 -3.988 1.00 54.12 99 SER A N 1
ATOM 767 C CA . SER A 1 99 ? 4.751 8.804 -3.422 1.00 54.12 99 SER A CA 1
ATOM 768 C C . SER A 1 99 ? 5.978 8.951 -4.332 1.00 54.12 99 SER A C 1
ATOM 770 O O . SER A 1 99 ? 6.194 8.174 -5.262 1.00 54.12 99 SER A O 1
ATOM 772 N N . HIS A 1 100 ? 6.774 9.991 -4.116 1.00 52.88 100 HIS A N 1
ATOM 773 C CA . HIS A 1 100 ? 8.100 10.100 -4.714 1.00 52.88 100 HIS A CA 1
ATOM 774 C C . HIS A 1 100 ? 9.101 9.702 -3.627 1.00 52.88 100 HIS A C 1
ATOM 776 O O . HIS A 1 100 ? 9.194 10.430 -2.658 1.00 52.88 100 HIS A O 1
ATOM 782 N N . ASP A 1 101 ? 9.749 8.535 -3.724 1.00 42.88 101 ASP A N 1
ATOM 783 C CA . ASP A 1 101 ? 10.986 8.176 -3.001 1.00 42.88 101 ASP A CA 1
ATOM 784 C C . ASP A 1 101 ? 11.497 6.780 -3.432 1.00 42.88 101 ASP A C 1
ATOM 786 O O . ASP A 1 101 ? 10.849 6.063 -4.193 1.00 42.88 101 ASP A O 1
ATOM 790 N N . THR A 1 102 ? 12.732 6.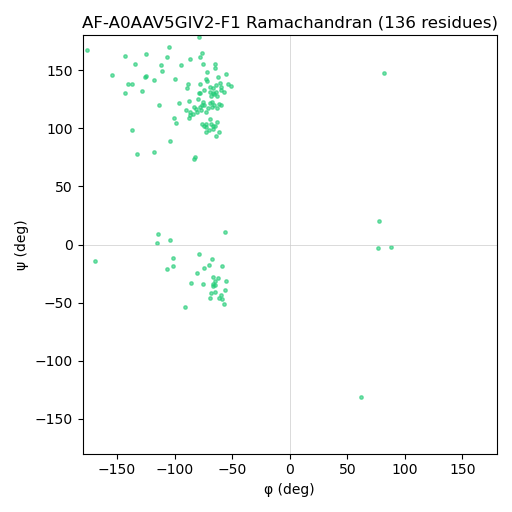455 -3.043 1.00 46.00 102 THR A N 1
ATOM 791 C CA . THR A 1 102 ? 13.715 5.638 -3.783 1.00 46.00 102 THR A CA 1
ATOM 792 C C . THR A 1 102 ? 13.401 4.138 -3.941 1.00 46.00 102 THR A C 1
ATOM 794 O O . THR A 1 102 ? 13.371 3.381 -2.977 1.00 46.00 102 THR A O 1
ATOM 797 N N . ILE A 1 103 ? 13.335 3.686 -5.197 1.00 56.88 103 ILE A N 1
ATOM 798 C CA . ILE A 1 103 ? 13.628 2.308 -5.645 1.00 56.88 103 ILE A CA 1
ATOM 799 C C . ILE A 1 103 ? 15.113 2.313 -6.086 1.00 56.88 103 ILE A C 1
ATOM 801 O O . ILE A 1 103 ? 15.605 3.389 -6.407 1.00 56.88 103 ILE A O 1
ATOM 805 N N . LEU A 1 104 ? 15.862 1.194 -6.076 1.00 68.50 104 LEU A N 1
ATOM 806 C CA . LEU A 1 104 ? 17.353 1.106 -6.169 1.00 68.50 104 LEU A CA 1
ATOM 807 C C . LEU A 1 104 ? 18.052 1.772 -7.399 1.00 68.50 104 LEU A C 1
ATOM 809 O O . LEU A 1 104 ? 19.245 1.607 -7.624 1.00 68.50 104 LEU A O 1
ATOM 813 N N . PHE A 1 105 ? 17.343 2.570 -8.183 1.00 72.50 105 PHE A N 1
ATOM 814 C CA . PHE A 1 105 ? 17.821 3.730 -8.935 1.00 72.50 105 PHE A CA 1
ATOM 815 C C . PHE A 1 105 ? 16.613 4.662 -9.141 1.00 72.50 105 PHE A C 1
ATOM 817 O O . PHE A 1 105 ? 15.480 4.200 -9.290 1.00 72.50 105 PHE A O 1
ATOM 824 N N . THR A 1 106 ? 16.821 5.977 -9.151 1.00 76.62 106 THR A N 1
ATOM 825 C CA . THR A 1 106 ? 15.714 6.934 -9.286 1.00 76.62 106 THR A CA 1
ATOM 826 C C . THR A 1 106 ? 15.091 6.843 -10.679 1.00 76.62 106 THR A C 1
ATOM 828 O O . THR A 1 106 ? 15.765 7.110 -11.670 1.00 76.62 106 THR A O 1
ATOM 831 N N . ALA A 1 107 ? 13.807 6.489 -10.759 1.00 79.12 107 ALA A N 1
ATOM 832 C CA . ALA A 1 107 ? 13.001 6.581 -11.975 1.00 79.12 107 ALA A CA 1
ATOM 833 C C . ALA A 1 107 ? 12.129 7.845 -11.923 1.00 79.12 107 ALA A C 1
ATOM 835 O O . ALA A 1 107 ? 11.629 8.219 -10.863 1.00 79.12 107 ALA A O 1
ATOM 836 N N . HIS A 1 108 ? 11.943 8.512 -13.063 1.00 79.12 108 HIS A N 1
ATOM 837 C CA . HIS A 1 108 ? 11.142 9.735 -13.153 1.00 79.12 108 HIS A CA 1
ATOM 838 C C . HIS A 1 108 ? 9.801 9.473 -13.844 1.00 79.12 108 HIS A C 1
ATOM 840 O O . HIS A 1 108 ? 9.641 8.493 -14.576 1.00 79.12 108 HIS A O 1
ATOM 846 N N . LYS A 1 109 ? 8.849 10.391 -13.638 1.00 81.50 109 LYS A N 1
ATOM 847 C CA . LYS A 1 109 ? 7.578 10.418 -14.376 1.00 81.50 109 LYS A CA 1
ATOM 848 C C . LYS A 1 109 ? 7.808 10.793 -15.845 1.00 81.50 109 LYS A C 1
ATOM 850 O O . LYS A 1 109 ? 7.264 10.158 -16.741 1.00 81.50 109 LYS A O 1
ATOM 855 N N . ASP A 1 110 ? 8.683 11.769 -16.094 1.00 84.31 110 ASP A N 1
ATOM 856 C CA . ASP A 1 110 ? 8.854 12.371 -17.425 1.00 84.31 110 ASP A CA 1
ATOM 857 C C . ASP A 1 110 ? 9.721 11.547 -18.381 1.00 84.31 110 ASP A C 1
ATOM 859 O O . ASP A 1 110 ? 9.620 11.687 -19.600 1.00 84.31 110 ASP A O 1
ATOM 863 N N . LYS A 1 111 ? 10.617 10.709 -17.847 1.00 86.19 111 LYS A N 1
ATOM 864 C CA . LYS A 1 111 ? 11.614 10.000 -18.651 1.00 86.19 111 LYS A CA 1
ATOM 865 C C . LYS A 1 111 ? 11.856 8.590 -18.138 1.00 86.19 111 LYS A C 1
ATOM 867 O O . LYS A 1 111 ? 12.186 8.394 -16.969 1.00 86.19 111 LYS A O 1
ATOM 872 N N . ALA A 1 112 ? 11.799 7.634 -19.063 1.00 88.88 112 ALA A N 1
ATOM 873 C CA . ALA A 1 112 ? 12.200 6.262 -18.807 1.00 88.88 112 ALA A CA 1
ATOM 874 C C . ALA A 1 112 ? 13.713 6.155 -18.551 1.00 88.88 112 ALA A C 1
ATOM 876 O O . ALA A 1 112 ? 14.533 6.713 -19.292 1.00 88.88 112 ALA A O 1
ATOM 877 N N . ILE A 1 113 ? 14.087 5.406 -17.516 1.00 88.75 113 ILE A N 1
ATOM 878 C CA . ILE A 1 113 ? 15.479 5.160 -17.121 1.00 88.75 113 ILE A CA 1
ATOM 879 C C . ILE A 1 113 ? 15.783 3.672 -17.234 1.00 88.75 113 ILE A C 1
ATOM 881 O O . ILE A 1 113 ? 14.944 2.829 -16.926 1.00 88.75 113 ILE A O 1
ATOM 885 N N . ARG A 1 114 ? 16.997 3.347 -17.692 1.00 88.62 114 ARG A N 1
ATOM 886 C CA . ARG A 1 114 ? 17.473 1.965 -17.771 1.00 88.62 114 ARG A CA 1
ATOM 887 C C . ARG A 1 114 ? 18.141 1.535 -16.474 1.00 88.62 114 ARG A C 1
ATOM 889 O O . ARG A 1 114 ? 18.961 2.271 -15.932 1.00 88.62 114 ARG A O 1
ATOM 896 N N . CYS A 1 115 ? 17.856 0.310 -16.047 1.00 85.00 115 CYS A N 1
ATOM 897 C CA . CYS A 1 115 ? 18.640 -0.361 -15.020 1.00 85.00 115 CYS A CA 1
ATOM 898 C C . CYS A 1 115 ? 20.075 -0.601 -15.537 1.00 85.00 115 CYS A C 1
ATOM 900 O O . CYS A 1 115 ? 20.231 -1.124 -16.646 1.00 85.00 115 CYS A O 1
ATOM 902 N N . PRO A 1 116 ? 21.119 -0.253 -14.762 1.00 82.25 116 PRO A N 1
ATOM 903 C CA . PRO A 1 116 ? 22.510 -0.423 -15.182 1.00 82.25 116 PRO A CA 1
ATOM 904 C C . PRO A 1 116 ? 22.956 -1.890 -15.253 1.00 82.25 116 PRO A C 1
ATOM 906 O O . PRO A 1 116 ? 23.954 -2.177 -15.905 1.00 82.25 116 PRO A O 1
ATOM 909 N N . GLU A 1 117 ? 22.230 -2.812 -14.614 1.00 77.75 117 GLU A N 1
ATOM 910 C CA . GLU A 1 117 ? 22.581 -4.236 -14.609 1.00 77.75 117 GLU A CA 1
ATOM 911 C C . GLU A 1 117 ? 21.916 -5.008 -15.753 1.00 77.75 117 GLU A C 1
ATOM 913 O O . GLU A 1 117 ? 22.596 -5.671 -16.531 1.00 77.75 117 GLU A O 1
ATOM 918 N N . CYS A 1 118 ? 20.588 -4.912 -15.885 1.00 81.56 118 CYS A N 1
ATOM 919 C CA . CYS A 1 118 ? 19.831 -5.707 -16.859 1.00 81.56 118 CYS A CA 1
ATOM 920 C C . CYS A 1 118 ? 19.427 -4.940 -18.128 1.00 81.56 118 CYS A C 1
ATOM 922 O O . CYS A 1 118 ? 18.961 -5.549 -19.089 1.00 81.56 118 CYS A O 1
ATOM 924 N N . GLY A 1 119 ? 19.570 -3.611 -18.154 1.00 84.12 119 GLY A N 1
ATOM 925 C CA . GLY A 1 119 ? 19.225 -2.774 -19.308 1.00 84.12 119 GLY A CA 1
ATOM 926 C C . GLY A 1 119 ? 17.726 -2.515 -19.523 1.00 84.12 119 GLY A C 1
ATOM 927 O O . GLY A 1 119 ? 17.387 -1.736 -20.417 1.00 84.12 119 GLY A O 1
ATOM 928 N N . CYS A 1 120 ? 16.836 -3.103 -18.712 1.00 88.12 120 CYS A N 1
ATOM 929 C CA . CYS A 1 120 ? 15.393 -2.835 -18.754 1.00 88.12 120 CYS A CA 1
ATOM 930 C C . CYS A 1 120 ? 15.091 -1.359 -18.486 1.00 88.12 120 CYS A C 1
ATOM 932 O O . CYS A 1 120 ? 15.640 -0.777 -17.548 1.00 88.12 120 CYS A O 1
ATOM 934 N N . ALA A 1 121 ? 14.195 -0.775 -19.281 1.00 91.25 121 ALA A N 1
ATOM 935 C CA . ALA A 1 121 ? 13.688 0.575 -19.070 1.00 91.25 121 ALA A CA 1
ATOM 936 C C . ALA A 1 121 ? 12.442 0.586 -18.170 1.00 91.25 121 ALA A C 1
ATOM 938 O O . ALA A 1 121 ? 11.512 -0.190 -18.395 1.00 91.25 121 ALA A O 1
ATOM 939 N N . TYR A 1 122 ? 12.418 1.506 -17.206 1.00 90.06 122 TYR A N 1
ATOM 940 C CA . TYR A 1 122 ? 11.321 1.716 -16.260 1.00 90.06 122 TYR A CA 1
ATOM 941 C C . TYR A 1 122 ? 10.859 3.174 -16.279 1.00 90.06 122 TYR A C 1
ATOM 943 O O . TYR A 1 122 ? 11.687 4.082 -16.413 1.00 90.06 122 TYR A O 1
ATOM 951 N N . GLN A 1 123 ? 9.556 3.402 -16.117 1.00 89.56 123 GLN A N 1
ATOM 952 C CA . GLN A 1 123 ? 8.952 4.732 -16.007 1.00 89.56 123 GLN A CA 1
ATOM 953 C C . GLN A 1 123 ? 7.894 4.742 -14.900 1.00 89.56 123 GLN A C 1
ATOM 955 O O . GLN A 1 123 ? 7.114 3.798 -14.779 1.00 89.56 123 GLN A O 1
ATOM 960 N N . VAL A 1 124 ? 7.866 5.805 -14.093 1.00 88.31 124 VAL A N 1
ATOM 961 C CA . VAL A 1 124 ? 6.899 5.925 -12.993 1.00 88.31 124 VAL A CA 1
ATOM 962 C C . VAL A 1 124 ? 5.549 6.378 -13.535 1.00 88.31 124 VAL A C 1
ATOM 964 O O . VAL A 1 124 ? 5.451 7.431 -14.166 1.00 88.31 124 VAL A O 1
ATOM 967 N N . GLU A 1 125 ? 4.506 5.611 -13.234 1.00 86.69 125 GLU A N 1
ATOM 968 C CA . GLU A 1 125 ? 3.117 6.001 -13.443 1.00 86.69 125 GLU A CA 1
ATOM 969 C C . GLU A 1 125 ? 2.555 6.514 -12.113 1.00 86.69 125 GLU A C 1
ATOM 971 O O . GLU A 1 125 ? 2.327 5.761 -11.163 1.00 86.69 125 GLU A O 1
ATOM 976 N N . TYR A 1 126 ? 2.421 7.837 -12.016 1.00 83.19 126 TYR A N 1
ATOM 977 C CA . TYR A 1 126 ? 2.007 8.497 -10.785 1.00 83.19 126 TYR A CA 1
ATOM 978 C C . TYR A 1 126 ? 0.488 8.579 -10.685 1.00 83.19 126 TYR A C 1
ATOM 980 O O . TYR A 1 126 ? -0.154 9.184 -11.541 1.00 83.19 126 TYR A O 1
ATOM 988 N N . HIS A 1 127 ? -0.060 8.035 -9.601 1.00 80.12 127 HIS A N 1
ATOM 989 C CA . HIS A 1 127 ? -1.501 8.049 -9.320 1.00 80.12 127 HIS A CA 1
ATOM 990 C C . HIS A 1 127 ? -1.879 8.875 -8.081 1.00 80.12 127 HIS A C 1
ATOM 992 O O . HIS A 1 127 ? -3.023 8.830 -7.635 1.00 80.12 127 HIS A O 1
ATOM 998 N N . GLY A 1 128 ? -0.932 9.620 -7.505 1.00 75.19 128 GLY A N 1
ATOM 999 C CA . GLY A 1 128 ? -1.213 10.505 -6.376 1.00 75.19 128 GLY A CA 1
ATOM 1000 C C . GLY A 1 128 ? -1.861 11.830 -6.791 1.00 75.19 128 GLY A C 1
ATOM 1001 O O . GLY A 1 128 ? -2.065 12.116 -7.973 1.00 75.19 128 GLY A O 1
ATOM 1002 N N . LEU A 1 129 ? -2.172 12.658 -5.793 1.00 72.88 129 LEU A N 1
ATOM 1003 C CA . LEU A 1 129 ? -2.701 14.005 -6.005 1.00 72.88 129 LEU A CA 1
ATOM 1004 C C . LEU A 1 129 ? -1.680 14.884 -6.753 1.00 72.88 129 LEU A C 1
ATOM 1006 O O . LEU A 1 129 ? -0.474 14.730 -6.543 1.00 72.88 129 LEU A O 1
ATOM 1010 N N . PRO A 1 130 ?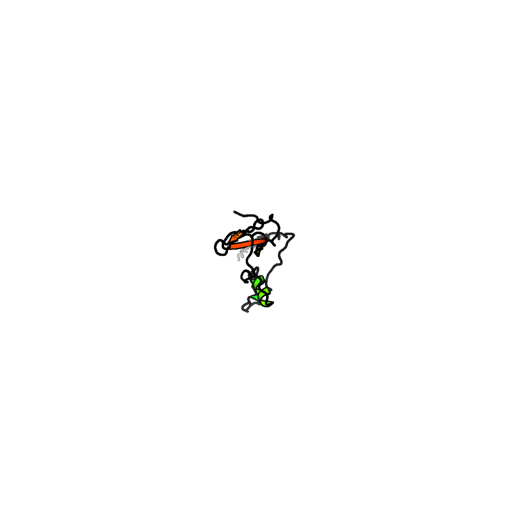 -2.136 15.790 -7.639 1.00 67.31 130 PRO A N 1
ATOM 1011 C CA . PRO A 1 130 ? -1.250 16.636 -8.432 1.00 67.31 130 PRO A CA 1
ATOM 1012 C C . PRO A 1 130 ? -0.279 17.431 -7.547 1.00 67.31 130 PRO A C 1
ATOM 1014 O O . PRO A 1 130 ? -0.600 17.814 -6.424 1.00 67.31 130 PRO A O 1
ATOM 1017 N N . GLU A 1 131 ? 0.930 17.659 -8.062 1.00 55.34 131 GLU A N 1
ATOM 1018 C CA . GLU A 1 131 ? 2.030 18.314 -7.348 1.00 55.34 131 GLU A CA 1
ATOM 1019 C C . GLU A 1 131 ? 1.653 19.748 -6.943 1.00 55.34 131 GLU A C 1
ATOM 1021 O O . GLU A 1 131 ? 1.723 20.689 -7.729 1.00 55.34 131 GLU A O 1
ATOM 1026 N N . GLY A 1 132 ? 1.206 19.888 -5.697 1.00 49.16 132 GLY A N 1
ATOM 1027 C CA . GLY A 1 132 ? 0.818 21.152 -5.070 1.00 49.16 132 GLY A CA 1
ATOM 1028 C C . GLY A 1 132 ? 0.583 21.051 -3.558 1.00 49.16 132 GLY A C 1
ATOM 1029 O O . GLY A 1 132 ? 0.562 22.076 -2.886 1.00 49.16 132 GLY A O 1
ATOM 1030 N N . GLU A 1 133 ? 0.465 19.836 -3.008 1.00 46.53 133 GLU A N 1
ATOM 1031 C CA . GLU A 1 133 ? 0.177 19.599 -1.581 1.00 46.53 133 GLU A CA 1
ATOM 1032 C C . GLU A 1 133 ? 1.311 18.896 -0.811 1.00 46.53 133 GLU A C 1
ATOM 1034 O O . GLU A 1 133 ? 1.204 18.690 0.396 1.00 46.53 133 GLU A O 1
ATOM 1039 N N . HIS A 1 134 ? 2.441 18.587 -1.459 1.00 51.12 134 HIS A N 1
ATOM 1040 C CA . HIS A 1 134 ? 3.633 18.054 -0.782 1.00 51.12 134 HIS A CA 1
ATOM 1041 C C . HIS A 1 134 ? 4.459 19.205 -0.195 1.00 51.12 134 HIS A C 1
ATOM 1043 O O . HIS A 1 134 ? 5.495 19.600 -0.727 1.00 51.12 134 HIS A O 1
ATOM 1049 N N . GLY A 1 135 ? 3.960 19.801 0.888 1.00 38.41 135 GLY A N 1
ATOM 1050 C CA . GLY A 1 135 ? 4.705 20.780 1.674 1.00 38.41 135 GLY A CA 1
ATOM 1051 C C . GLY A 1 135 ? 5.897 20.114 2.359 1.00 38.41 135 GLY A C 1
ATOM 1052 O O . GLY A 1 135 ? 5.735 19.448 3.378 1.00 38.41 135 GLY A O 1
ATOM 1053 N N . HIS A 1 136 ? 7.102 20.300 1.816 1.00 39.41 136 HIS A N 1
ATOM 1054 C CA . HIS A 1 136 ? 8.341 19.964 2.514 1.00 39.41 136 HIS A CA 1
ATOM 1055 C C . HIS A 1 136 ? 8.469 20.857 3.759 1.00 39.41 136 HIS A C 1
ATOM 1057 O O . HIS A 1 136 ? 8.947 21.989 3.691 1.00 39.41 136 HIS A O 1
ATOM 1063 N N . HIS A 1 137 ? 8.004 20.361 4.903 1.00 34.56 137 HIS A N 1
ATOM 1064 C CA . HIS A 1 137 ? 8.338 20.939 6.197 1.00 34.56 137 HIS A CA 1
ATOM 1065 C C . HIS A 1 137 ? 9.788 20.558 6.522 1.00 34.56 137 HIS A C 1
ATOM 1067 O O . HIS A 1 137 ? 10.069 19.414 6.875 1.00 34.56 137 HIS A O 1
ATOM 1073 N N . HIS A 1 138 ? 10.699 21.513 6.330 1.00 35.44 138 HIS A N 1
ATOM 1074 C CA . HIS A 1 138 ? 12.011 21.518 6.977 1.00 35.44 138 HIS A CA 1
ATOM 1075 C C . HIS A 1 138 ? 11.880 21.806 8.475 1.00 35.44 138 HIS A C 1
ATOM 1077 O O . HIS A 1 138 ? 10.981 22.600 8.844 1.00 35.44 138 HIS A O 1
#

Nearest PDB structures (foldseek):
  8q1b-assembly1_d  TM=7.259E-01  e=6.705E-08  Schizosaccharomyces pombe
  9etz-assembly1_d  TM=7.824E-01  e=4.622E-07  Saccharomyces cerevisiae
  8ucj-assembly1_d  TM=7.994E-01  e=1.532E-06  Komagataella pastoris
  6ymy-assembly1_d  TM=8.161E-01  e=3.186E-06  Saccharomyces cerevisiae S288C
  6t15-assembly1_d  TM=7.944E-01  e=6.627E-06  Saccharomyces cerevisiae S288C